Protein AF-A0A8H5G0B1-F1 (afdb_monomer_lite)

Structure (mmCIF, N/CA/C/O backbone):
data_AF-A0A8H5G0B1-F1
#
_entry.id   AF-A0A8H5G0B1-F1
#
loop_
_atom_site.group_PDB
_atom_site.id
_atom_site.type_symbol
_atom_site.label_atom_id
_atom_site.label_alt_id
_atom_site.label_comp_id
_atom_site.label_asym_id
_atom_site.label_entity_id
_atom_site.label_seq_id
_atom_site.pdbx_PDB_ins_code
_atom_site.Cartn_x
_atom_site.Cartn_y
_atom_site.Cartn_z
_atom_site.occupancy
_atom_site.B_iso_or_equiv
_atom_site.auth_seq_id
_atom_site.auth_comp_id
_atom_site.auth_asym_id
_atom_site.auth_atom_id
_atom_site.pdbx_PDB_model_num
ATOM 1 N N . MET A 1 1 ? 5.553 7.700 1.421 1.00 88.00 1 MET A N 1
ATOM 2 C CA . MET A 1 1 ? 5.323 7.440 2.863 1.00 88.00 1 MET A CA 1
ATOM 3 C C . MET A 1 1 ? 3.880 7.788 3.189 1.00 88.00 1 MET A C 1
ATOM 5 O O . MET A 1 1 ? 3.319 8.585 2.449 1.00 88.00 1 MET A O 1
ATOM 9 N N . ALA A 1 2 ? 3.302 7.232 4.250 1.00 91.06 2 ALA A N 1
ATOM 10 C CA . ALA A 1 2 ? 1.948 7.554 4.702 1.00 91.06 2 ALA A CA 1
ATOM 11 C C . ALA A 1 2 ? 1.881 7.569 6.232 1.00 91.06 2 ALA A C 1
ATOM 13 O O . ALA A 1 2 ? 2.588 6.798 6.876 1.00 91.06 2 ALA A O 1
ATOM 14 N N . LEU A 1 3 ? 1.032 8.418 6.801 1.00 91.44 3 LEU A N 1
ATOM 15 C CA . LEU A 1 3 ? 0.701 8.432 8.226 1.00 91.44 3 LEU A CA 1
ATOM 16 C C . LEU A 1 3 ? -0.765 8.041 8.382 1.00 91.44 3 LEU A C 1
ATOM 18 O O . LEU A 1 3 ? -1.585 8.388 7.530 1.00 91.44 3 LEU A O 1
ATOM 22 N N . ASP A 1 4 ? -1.088 7.305 9.436 1.00 91.31 4 ASP A N 1
ATOM 23 C CA . ASP A 1 4 ? -2.484 7.078 9.792 1.00 91.31 4 ASP A CA 1
ATOM 24 C C . ASP A 1 4 ? -3.113 8.359 10.370 1.00 91.31 4 ASP A C 1
ATOM 26 O O . ASP A 1 4 ? -2.416 9.300 10.755 1.00 91.31 4 ASP A O 1
ATOM 30 N N . GLN A 1 5 ? -4.446 8.405 10.449 1.00 88.50 5 GLN A N 1
ATOM 31 C CA . GLN A 1 5 ? -5.154 9.603 10.923 1.00 88.50 5 GLN A CA 1
ATOM 32 C C . GLN A 1 5 ? -4.800 9.983 12.366 1.00 88.50 5 GLN A C 1
ATOM 34 O O . GLN A 1 5 ? -4.811 11.161 12.714 1.00 88.50 5 GLN A O 1
ATOM 39 N N . SER A 1 6 ? -4.469 8.997 13.205 1.00 87.25 6 SER A N 1
ATOM 40 C CA . SER A 1 6 ? -4.073 9.243 14.594 1.00 87.25 6 SER A CA 1
ATOM 41 C C . SER A 1 6 ? -2.622 9.724 14.741 1.00 87.25 6 SER A C 1
ATOM 43 O O . SER A 1 6 ? -2.209 10.107 15.837 1.00 87.25 6 SER A O 1
ATOM 45 N N . GLY A 1 7 ? -1.830 9.678 13.664 1.00 85.56 7 GLY A N 1
ATOM 46 C CA . GLY A 1 7 ? -0.391 9.937 13.683 1.00 85.56 7 GLY A CA 1
ATOM 47 C C . GLY A 1 7 ? 0.407 8.908 14.488 1.00 85.56 7 GLY A C 1
ATOM 48 O O . GLY A 1 7 ? 1.559 9.163 14.830 1.00 85.56 7 GLY A O 1
ATOM 49 N N . SER A 1 8 ? -0.193 7.767 14.833 1.00 85.94 8 SER A N 1
ATOM 50 C CA . SER A 1 8 ? 0.444 6.706 15.607 1.00 85.94 8 SER A CA 1
ATOM 51 C C . SER A 1 8 ? 1.268 5.750 14.757 1.00 85.94 8 SER A C 1
ATOM 53 O O . SER A 1 8 ? 2.229 5.176 15.270 1.00 85.94 8 SER A O 1
ATOM 55 N N . LYS A 1 9 ? 0.937 5.596 13.473 1.00 88.50 9 LYS A N 1
ATOM 56 C CA . LYS A 1 9 ? 1.598 4.679 12.546 1.00 88.50 9 LYS A CA 1
ATOM 57 C C . LYS A 1 9 ? 2.158 5.428 11.347 1.00 88.50 9 LYS A C 1
ATOM 59 O O . LYS A 1 9 ? 1.448 6.158 10.661 1.00 88.50 9 LYS A O 1
ATOM 64 N N . LEU A 1 10 ? 3.426 5.172 11.047 1.00 90.31 10 LEU A N 1
ATOM 65 C CA . LEU A 1 10 ? 4.109 5.632 9.843 1.00 90.31 10 LEU A CA 1
ATOM 66 C C . LEU A 1 10 ? 4.405 4.438 8.939 1.00 90.31 10 LEU A C 1
ATOM 68 O O . LEU A 1 10 ? 5.133 3.523 9.315 1.00 90.31 10 LEU A O 1
ATOM 72 N N . ALA A 1 11 ? 3.890 4.493 7.719 1.00 91.88 11 ALA A N 1
ATOM 73 C CA . ALA A 1 11 ? 4.262 3.611 6.633 1.00 91.88 11 ALA A CA 1
ATOM 74 C C . ALA A 1 11 ? 5.359 4.239 5.779 1.00 91.88 11 ALA A C 1
ATOM 76 O O . ALA A 1 11 ? 5.174 5.282 5.141 1.00 91.88 11 ALA A O 1
ATOM 77 N N . LEU A 1 12 ? 6.499 3.563 5.714 1.00 90.38 12 LEU A N 1
ATOM 78 C CA . LEU A 1 12 ? 7.607 3.937 4.858 1.00 90.38 12 LEU A CA 1
ATOM 79 C C . LEU A 1 12 ? 7.774 2.908 3.746 1.00 90.38 12 LEU A C 1
ATOM 81 O O . LEU A 1 12 ? 7.915 1.712 3.991 1.00 90.38 12 LEU A O 1
ATOM 85 N N . LEU A 1 13 ? 7.786 3.411 2.518 1.00 89.06 13 LEU A N 1
ATOM 86 C CA . LEU A 1 13 ? 8.123 2.637 1.337 1.00 89.06 13 LEU A CA 1
ATOM 87 C C . LEU A 1 13 ? 9.599 2.870 1.048 1.00 89.06 13 LEU A C 1
ATOM 89 O O . LEU A 1 13 ? 10.029 4.015 0.905 1.00 89.06 13 LEU A O 1
ATOM 93 N N . THR A 1 14 ? 10.372 1.795 0.993 1.00 86.19 14 THR A N 1
ATOM 94 C CA . THR A 1 14 ? 11.803 1.855 0.690 1.00 86.19 14 THR A CA 1
ATOM 95 C C . THR A 1 14 ? 12.130 0.900 -0.437 1.00 86.19 14 THR A C 1
ATOM 97 O O . THR A 1 14 ? 11.575 -0.195 -0.491 1.00 86.19 14 THR A O 1
ATOM 100 N N . ARG A 1 15 ? 13.062 1.296 -1.298 1.00 82.88 15 ARG A N 1
ATOM 101 C CA . ARG A 1 15 ? 13.512 0.499 -2.436 1.00 82.88 15 ARG A CA 1
ATOM 102 C C . ARG A 1 15 ? 15.000 0.190 -2.296 1.00 82.88 15 ARG A C 1
ATOM 104 O O . ARG A 1 15 ? 15.784 1.087 -1.992 1.00 82.88 15 ARG A O 1
ATOM 111 N N . THR A 1 16 ? 15.379 -1.061 -2.524 1.00 79.94 16 THR A N 1
ATOM 112 C CA . THR A 1 16 ? 16.766 -1.486 -2.761 1.00 79.94 16 THR A CA 1
ATOM 113 C C . THR A 1 16 ? 16.994 -1.675 -4.261 1.00 79.94 16 THR A C 1
ATOM 115 O O . THR A 1 16 ? 16.114 -1.408 -5.075 1.00 79.94 16 THR A O 1
ATOM 118 N N . SER A 1 17 ? 18.174 -2.132 -4.672 1.00 74.00 17 SER A N 1
ATOM 119 C CA . SER A 1 17 ? 18.445 -2.425 -6.085 1.00 74.00 17 SER A CA 1
ATOM 120 C C . SER A 1 17 ? 17.518 -3.494 -6.685 1.00 74.00 17 SER A C 1
ATOM 122 O O . SER A 1 17 ? 17.334 -3.507 -7.899 1.00 74.00 17 SER A O 1
ATOM 124 N N . SER A 1 18 ? 16.929 -4.368 -5.862 1.00 71.81 18 SER A N 1
ATOM 125 C CA . SER A 1 18 ? 16.140 -5.521 -6.314 1.00 71.81 18 SER A CA 1
ATOM 126 C C . SER A 1 18 ? 14.737 -5.615 -5.716 1.00 71.81 18 SER A C 1
ATOM 128 O O . SER A 1 18 ? 13.875 -6.262 -6.306 1.00 71.81 18 SER A O 1
ATOM 130 N N . GLU A 1 19 ? 14.486 -4.996 -4.562 1.00 78.88 19 GLU A N 1
ATOM 131 C CA . GLU A 1 19 ? 13.272 -5.230 -3.778 1.00 78.88 19 GLU A CA 1
ATOM 132 C C . GLU A 1 19 ? 12.645 -3.925 -3.290 1.00 78.88 19 GLU A C 1
ATOM 134 O O . GLU A 1 19 ? 13.318 -2.921 -3.051 1.00 78.88 19 GLU A O 1
ATOM 139 N N . ASN A 1 20 ? 11.326 -3.952 -3.114 1.00 85.44 20 ASN A N 1
ATOM 140 C CA . ASN A 1 20 ? 10.592 -2.878 -2.461 1.00 85.44 20 ASN A CA 1
ATOM 141 C C . ASN A 1 20 ? 10.037 -3.395 -1.144 1.00 85.44 20 ASN A C 1
ATOM 143 O O . ASN A 1 20 ? 9.485 -4.490 -1.079 1.00 85.44 20 ASN A O 1
ATOM 147 N N . PHE A 1 21 ? 10.141 -2.577 -0.109 1.00 87.38 21 PHE A N 1
ATOM 148 C CA . PHE A 1 21 ? 9.669 -2.899 1.225 1.00 87.38 21 PHE A CA 1
ATOM 149 C C . PHE A 1 21 ? 8.637 -1.878 1.659 1.00 87.38 21 PHE A C 1
ATOM 151 O O . PHE A 1 21 ? 8.830 -0.672 1.479 1.00 87.38 21 PHE A O 1
ATOM 158 N N . LEU A 1 22 ? 7.589 -2.373 2.303 1.00 90.19 22 LEU A N 1
ATOM 159 C CA . LEU A 1 22 ? 6.707 -1.576 3.133 1.00 90.19 22 LEU A CA 1
ATOM 160 C C . LEU A 1 22 ? 7.066 -1.848 4.595 1.00 90.19 22 LEU A C 1
ATOM 162 O O . LEU A 1 22 ? 7.014 -2.988 5.059 1.00 90.19 22 LEU A O 1
ATOM 166 N N . ARG A 1 23 ? 7.450 -0.792 5.310 1.00 89.81 23 ARG A N 1
ATOM 167 C CA . ARG A 1 23 ? 7.794 -0.826 6.734 1.00 89.81 23 ARG A CA 1
ATOM 168 C C . ARG A 1 23 ? 6.800 0.003 7.526 1.00 89.81 23 ARG A C 1
ATOM 170 O O . ARG A 1 23 ? 6.504 1.129 7.133 1.00 89.81 23 ARG A O 1
ATOM 177 N N . LEU A 1 24 ? 6.325 -0.536 8.642 1.00 89.69 24 LEU A N 1
ATOM 178 C CA . LEU A 1 24 ? 5.474 0.170 9.593 1.00 89.69 24 LEU A CA 1
ATOM 179 C C . LEU A 1 24 ? 6.246 0.498 10.862 1.00 89.69 24 LEU A C 1
ATOM 181 O O . LEU A 1 24 ? 6.914 -0.359 11.442 1.00 89.69 24 LEU A O 1
ATOM 185 N N . TYR A 1 25 ? 6.102 1.738 11.302 1.00 86.19 25 TYR A N 1
ATOM 186 C CA . TYR A 1 25 ? 6.693 2.273 12.518 1.00 86.19 25 TYR A CA 1
ATOM 187 C C . TYR A 1 25 ? 5.599 2.819 13.421 1.00 86.19 25 TYR A C 1
ATOM 189 O O . TYR A 1 25 ? 4.667 3.460 12.941 1.00 86.19 25 TYR A O 1
ATOM 197 N N . GLU A 1 26 ? 5.743 2.614 14.725 1.00 83.12 26 GLU A N 1
ATOM 198 C CA . GLU A 1 26 ? 4.889 3.250 15.725 1.00 83.12 26 GLU A CA 1
ATOM 199 C C . GLU A 1 26 ? 5.535 4.556 16.195 1.00 83.12 26 GLU A C 1
ATOM 201 O O . GLU A 1 26 ? 6.620 4.567 16.779 1.00 83.12 26 GLU A O 1
ATOM 206 N N . ALA A 1 27 ? 4.879 5.678 15.915 1.00 69.44 27 ALA A N 1
ATOM 207 C CA . ALA A 1 27 ? 5.412 7.015 16.145 1.00 69.44 27 ALA A CA 1
ATOM 208 C C . ALA A 1 27 ? 5.259 7.494 17.602 1.00 69.44 27 ALA A C 1
ATOM 210 O O . ALA A 1 27 ? 5.996 8.382 18.025 1.00 69.44 27 ALA A O 1
ATOM 211 N N . GLN A 1 28 ? 4.342 6.915 18.393 1.00 64.75 28 GLN A N 1
ATOM 212 C CA . GLN A 1 28 ? 3.964 7.489 19.697 1.00 64.75 28 GLN A CA 1
ATOM 213 C C . GLN A 1 28 ? 4.922 7.194 20.862 1.00 64.75 28 GLN A C 1
ATOM 215 O O . GLN A 1 28 ? 4.858 7.873 21.885 1.00 64.75 28 GLN A O 1
ATOM 220 N N . ASN A 1 29 ? 5.850 6.243 20.744 1.00 54.78 29 ASN A N 1
ATOM 221 C CA . ASN A 1 29 ? 6.773 5.938 21.839 1.00 54.78 29 ASN A CA 1
ATOM 222 C C . ASN A 1 29 ? 8.148 6.566 21.603 1.00 54.78 29 ASN A C 1
ATOM 224 O O . ASN A 1 29 ? 9.024 5.927 21.031 1.00 54.78 29 ASN A O 1
ATOM 228 N N . SER A 1 30 ? 8.394 7.780 22.109 1.00 53.72 30 SER A N 1
ATOM 229 C CA . SER A 1 30 ? 9.696 8.466 21.951 1.00 53.72 30 SER A CA 1
ATOM 230 C C . SER A 1 30 ? 10.890 7.685 22.534 1.00 53.72 30 SER A C 1
ATOM 232 O O . SER A 1 30 ? 12.020 7.860 22.085 1.00 53.72 30 SER A O 1
ATOM 234 N N . LYS A 1 31 ? 10.646 6.758 23.474 1.00 54.25 31 LYS A N 1
ATOM 235 C CA . LYS A 1 31 ? 11.660 5.842 24.033 1.00 54.25 31 LYS A CA 1
ATOM 236 C C . LYS A 1 31 ? 11.817 4.518 23.261 1.00 54.25 31 LYS A C 1
ATOM 238 O O . LYS A 1 31 ? 12.827 3.849 23.439 1.00 54.25 31 LYS A O 1
ATOM 243 N N . MET A 1 32 ? 10.869 4.174 22.381 1.00 48.06 32 MET A N 1
ATOM 244 C CA . MET A 1 32 ? 10.845 2.958 21.538 1.00 48.06 32 MET A CA 1
ATOM 245 C C . MET A 1 32 ? 10.799 3.298 20.029 1.00 48.06 32 MET A C 1
ATOM 247 O O . MET A 1 32 ? 10.530 2.446 19.189 1.00 48.06 32 MET A O 1
ATOM 251 N N . SER A 1 33 ? 11.076 4.559 19.681 1.00 48.59 33 SER A N 1
ATOM 252 C CA . SER A 1 33 ? 10.787 5.222 18.394 1.00 48.59 33 SER A CA 1
ATOM 253 C C . SER A 1 33 ? 11.606 4.713 17.194 1.00 48.59 33 SER A C 1
ATOM 255 O O . SER A 1 33 ? 11.607 5.307 16.121 1.00 48.59 33 SER A O 1
ATOM 257 N N . ARG A 1 34 ? 12.353 3.619 17.359 1.00 53.31 34 ARG A N 1
ATOM 258 C CA . ARG A 1 34 ? 13.240 3.061 16.326 1.00 53.31 34 ARG A CA 1
ATOM 259 C C . ARG A 1 34 ? 12.936 1.618 15.949 1.00 53.31 34 ARG A C 1
ATOM 261 O O . ARG A 1 34 ? 13.573 1.113 15.026 1.00 53.31 34 ARG A O 1
ATOM 268 N N . SER A 1 35 ? 11.997 0.952 16.621 1.00 57.41 35 SER A N 1
ATOM 269 C CA . SER A 1 35 ? 11.675 -0.425 16.253 1.00 57.41 35 SER A CA 1
ATOM 270 C C . SER A 1 35 ? 10.729 -0.428 15.058 1.00 57.41 35 SER A C 1
ATOM 272 O O . SER A 1 35 ? 9.667 0.193 15.088 1.00 57.41 35 SER A O 1
ATOM 274 N N . THR A 1 36 ? 11.129 -1.104 13.983 1.00 61.97 36 THR A N 1
ATOM 275 C CA . THR A 1 36 ? 10.199 -1.401 12.891 1.00 61.97 36 THR A CA 1
ATOM 276 C C . THR A 1 36 ? 9.191 -2.401 13.445 1.00 61.97 36 THR A C 1
ATOM 278 O O . THR A 1 36 ? 9.596 -3.484 13.857 1.00 61.97 36 THR A O 1
ATOM 281 N N . SER A 1 37 ? 7.912 -2.029 13.504 1.00 73.38 37 SER A N 1
ATOM 282 C CA . SER A 1 37 ? 6.863 -2.888 14.066 1.00 73.38 37 SER A CA 1
ATOM 283 C C . SER A 1 37 ? 6.590 -4.058 13.116 1.00 73.38 37 SER A C 1
ATOM 285 O O . SER A 1 37 ? 6.621 -5.217 13.518 1.00 73.38 37 SER A O 1
ATOM 287 N N . HIS A 1 38 ? 6.477 -3.768 11.814 1.00 81.75 38 HIS A N 1
ATOM 288 C CA . HIS A 1 38 ? 6.284 -4.782 10.777 1.00 81.75 38 HIS A CA 1
ATOM 289 C C . HIS A 1 38 ? 7.027 -4.407 9.489 1.00 81.75 38 HIS A C 1
ATOM 291 O O . HIS A 1 38 ? 7.087 -3.235 9.114 1.00 81.75 38 HIS A O 1
ATOM 297 N N . THR A 1 39 ? 7.591 -5.398 8.796 1.00 85.25 39 THR A N 1
ATOM 298 C CA . THR A 1 39 ? 8.180 -5.241 7.456 1.00 85.25 39 THR A CA 1
ATOM 299 C C . THR A 1 39 ? 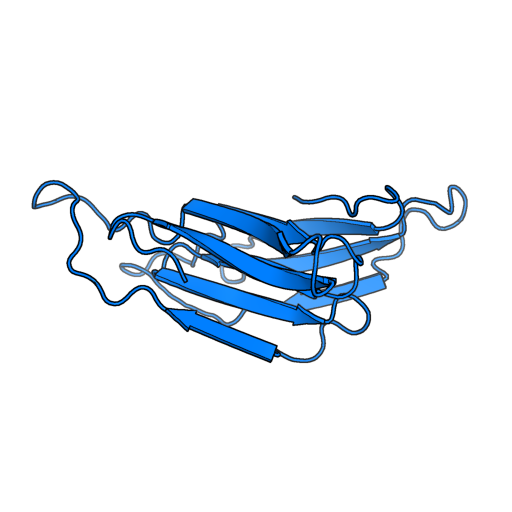7.621 -6.311 6.541 1.00 85.25 39 THR A C 1
ATOM 301 O O . THR A 1 39 ? 7.654 -7.487 6.891 1.00 85.25 39 THR A O 1
ATOM 304 N N . VAL A 1 40 ? 7.179 -5.910 5.352 1.00 85.69 40 VAL A N 1
ATOM 305 C CA . VAL A 1 40 ? 6.818 -6.835 4.279 1.00 85.69 40 VAL A CA 1
ATOM 306 C C . VAL A 1 40 ? 7.584 -6.480 3.012 1.00 85.69 40 VAL A C 1
ATOM 308 O O . VAL A 1 40 ? 7.664 -5.313 2.612 1.00 85.69 40 VAL A O 1
ATOM 311 N N . THR A 1 41 ? 8.160 -7.499 2.379 1.00 85.62 41 THR A N 1
ATOM 312 C CA . THR A 1 41 ? 8.684 -7.381 1.020 1.00 85.62 41 THR A CA 1
ATOM 313 C C . THR A 1 41 ? 7.498 -7.372 0.068 1.00 85.62 41 THR A C 1
ATOM 315 O O . THR A 1 41 ? 6.707 -8.316 0.021 1.00 85.62 41 THR A O 1
ATOM 318 N N . LEU A 1 42 ? 7.340 -6.281 -0.673 1.00 82.62 42 LEU A N 1
ATOM 319 C CA . LEU A 1 42 ? 6.300 -6.177 -1.684 1.00 82.62 42 LEU A CA 1
ATOM 320 C C . LEU A 1 42 ? 6.602 -7.162 -2.809 1.00 82.62 42 LEU A C 1
ATOM 322 O O . LEU A 1 42 ? 7.763 -7.388 -3.150 1.00 82.62 42 LEU A O 1
ATOM 326 N N . MET A 1 43 ? 5.546 -7.745 -3.380 1.00 76.69 43 MET A N 1
ATOM 327 C CA . MET A 1 43 ? 5.702 -8.773 -4.406 1.00 76.69 43 MET A CA 1
ATOM 328 C C . MET A 1 43 ? 6.610 -8.275 -5.538 1.00 76.69 43 MET A C 1
ATOM 330 O O . MET A 1 43 ? 6.323 -7.215 -6.113 1.00 76.69 43 MET A O 1
ATOM 334 N N . PRO A 1 44 ? 7.671 -9.029 -5.877 1.00 67.56 44 PRO A N 1
ATOM 335 C CA . PRO A 1 44 ? 8.588 -8.637 -6.928 1.00 67.56 44 PRO A CA 1
ATOM 336 C C . PRO A 1 44 ? 7.826 -8.526 -8.247 1.00 67.56 44 PRO A C 1
ATOM 338 O O . PRO A 1 44 ? 7.015 -9.378 -8.608 1.00 67.56 44 PRO A O 1
ATOM 341 N N . SER A 1 45 ? 8.068 -7.433 -8.953 1.00 65.69 45 SER A N 1
ATOM 342 C CA . SER A 1 45 ? 7.540 -7.187 -10.286 1.00 65.69 45 SER A CA 1
ATOM 343 C C . SER A 1 45 ? 8.543 -6.339 -11.047 1.00 65.69 45 SER A C 1
ATOM 345 O O . SER A 1 45 ? 9.368 -5.639 -10.453 1.00 65.69 45 SER A O 1
ATOM 347 N N . GLN A 1 46 ? 8.503 -6.443 -12.366 1.00 63.25 46 GLN A N 1
ATOM 348 C CA . GLN A 1 46 ? 9.356 -5.673 -13.251 1.00 63.25 46 GLN A CA 1
ATOM 349 C C . GLN A 1 46 ? 8.498 -5.036 -14.328 1.00 63.25 46 GLN A C 1
ATOM 351 O O . GLN A 1 46 ? 7.656 -5.687 -14.946 1.00 63.25 46 GLN A O 1
ATOM 356 N N . VAL A 1 47 ? 8.749 -3.754 -14.565 1.00 64.56 47 VAL A N 1
ATOM 357 C CA . VAL A 1 47 ? 8.184 -3.015 -15.691 1.00 64.56 47 VAL A CA 1
ATOM 358 C C . VAL A 1 47 ? 9.364 -2.667 -16.591 1.00 64.56 47 VAL A C 1
ATOM 360 O O . VAL A 1 47 ? 10.282 -1.978 -16.160 1.00 64.56 47 VAL A O 1
ATOM 363 N N . HIS A 1 48 ? 9.387 -3.219 -17.808 1.00 65.56 48 HIS A N 1
ATOM 364 C CA . HIS A 1 48 ? 10.480 -3.039 -18.779 1.00 65.56 48 HIS A CA 1
ATOM 365 C C . HIS A 1 48 ? 11.883 -3.416 -18.255 1.00 65.56 48 HIS A C 1
ATOM 367 O O . HIS A 1 48 ? 12.875 -2.778 -18.592 1.00 65.56 48 HIS A O 1
ATOM 373 N N . GLY A 1 49 ? 11.976 -4.454 -17.414 1.00 61.31 49 GLY A N 1
ATOM 374 C CA . GLY A 1 49 ? 13.250 -4.915 -16.839 1.00 61.31 49 GLY A CA 1
ATOM 375 C C . GLY A 1 49 ? 13.810 -4.016 -15.731 1.00 61.31 49 GLY A C 1
ATOM 376 O O . GLY A 1 49 ? 14.863 -4.321 -15.176 1.00 61.31 49 GLY A O 1
ATOM 377 N N . LEU A 1 50 ? 13.103 -2.939 -15.370 1.00 64.31 50 LEU A N 1
ATOM 378 C CA . LEU A 1 50 ? 13.434 -2.100 -14.225 1.00 64.31 50 LEU A CA 1
ATOM 379 C C . LEU A 1 50 ? 12.733 -2.619 -12.960 1.00 64.31 50 LEU A C 1
ATOM 381 O O . LEU A 1 50 ? 11.592 -3.098 -13.040 1.00 64.31 50 LEU A O 1
ATOM 385 N N . PRO A 1 51 ? 13.390 -2.524 -11.786 1.00 64.00 51 PRO A N 1
ATOM 386 C CA . PRO A 1 51 ? 12.764 -2.873 -10.522 1.00 64.00 51 PRO A CA 1
ATOM 387 C C . PRO A 1 51 ? 11.520 -2.012 -10.303 1.00 64.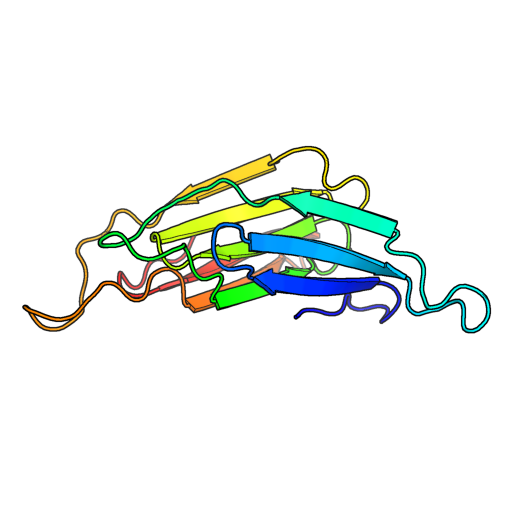00 51 PRO A C 1
ATOM 389 O O . PRO A 1 51 ? 11.538 -0.803 -10.550 1.00 64.00 51 PRO A O 1
ATOM 392 N N . LEU A 1 52 ? 10.440 -2.658 -9.852 1.00 70.25 52 LEU A N 1
ATOM 393 C CA . LEU A 1 52 ? 9.163 -2.017 -9.556 1.00 70.25 52 LEU A CA 1
ATOM 394 C C . LEU A 1 52 ? 9.364 -0.742 -8.733 1.00 70.25 52 LEU A C 1
ATOM 396 O O . LEU A 1 52 ? 10.174 -0.702 -7.809 1.00 70.25 52 LEU A O 1
ATOM 400 N N . GLU A 1 53 ? 8.578 0.280 -9.038 1.00 76.38 53 GLU A N 1
ATOM 401 C CA . GLU A 1 53 ? 8.482 1.473 -8.212 1.00 76.38 53 GLU A CA 1
ATOM 402 C C . GLU A 1 53 ? 7.078 1.563 -7.624 1.00 76.38 53 GLU A C 1
ATOM 404 O O . GLU A 1 53 ? 6.071 1.375 -8.315 1.00 76.38 53 GLU A O 1
ATOM 409 N N . VAL A 1 54 ? 7.026 1.802 -6.320 1.00 81.69 54 VAL A N 1
ATOM 410 C CA . VAL A 1 54 ? 5.789 2.122 -5.619 1.00 81.69 54 VAL A CA 1
ATOM 411 C C . VAL A 1 54 ? 5.617 3.629 -5.681 1.00 81.69 54 VAL A C 1
ATOM 413 O O . VAL A 1 54 ? 6.516 4.362 -5.277 1.00 81.69 54 VAL A O 1
ATOM 416 N N . SER A 1 55 ? 4.478 4.088 -6.183 1.00 84.31 55 SER A N 1
ATOM 417 C CA . SER A 1 55 ? 4.207 5.516 -6.352 1.00 84.31 55 SER A CA 1
ATOM 418 C C . SER A 1 55 ? 3.743 6.148 -5.043 1.00 84.31 55 SER A C 1
ATOM 420 O O . SER A 1 55 ? 4.246 7.192 -4.633 1.00 84.31 55 SER A O 1
ATOM 422 N N . THR A 1 56 ? 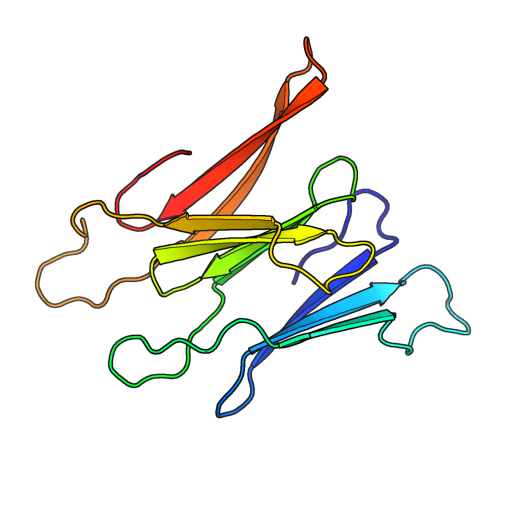2.802 5.501 -4.355 1.00 90.00 56 THR A N 1
ATOM 423 C CA . THR A 1 56 ? 2.205 6.030 -3.129 1.00 90.00 56 THR A CA 1
ATOM 424 C C . THR A 1 56 ? 1.597 4.932 -2.252 1.00 90.00 56 THR A C 1
ATOM 426 O O . THR A 1 56 ? 1.431 3.786 -2.674 1.00 90.00 56 THR A O 1
ATOM 429 N N . ALA A 1 57 ? 1.264 5.286 -1.013 1.00 93.31 57 ALA A N 1
ATOM 430 C CA . ALA A 1 57 ? 0.476 4.465 -0.107 1.00 93.31 57 ALA A CA 1
ATOM 431 C C . ALA A 1 57 ? -0.474 5.340 0.719 1.00 93.31 57 ALA A C 1
ATOM 433 O O . ALA A 1 57 ? -0.172 6.507 0.966 1.00 93.31 57 ALA A O 1
ATOM 434 N N . ALA A 1 58 ? -1.585 4.767 1.176 1.00 95.50 58 ALA A N 1
ATOM 435 C CA . ALA A 1 58 ? -2.551 5.450 2.033 1.00 95.50 58 ALA A CA 1
ATOM 436 C C . ALA A 1 58 ? -3.160 4.487 3.056 1.00 95.50 58 ALA A C 1
ATOM 438 O O . ALA A 1 58 ? -3.555 3.369 2.709 1.00 95.50 58 ALA A O 1
ATOM 439 N N . PHE A 1 59 ? -3.259 4.935 4.308 1.00 95.81 59 PHE A N 1
ATOM 440 C CA . PHE A 1 59 ? -4.034 4.237 5.330 1.00 95.81 59 PHE A CA 1
ATOM 441 C C . PHE A 1 59 ? -5.525 4.484 5.129 1.00 95.81 59 PHE A C 1
ATOM 443 O O . PHE A 1 59 ? -5.927 5.580 4.733 1.00 95.81 59 PHE A O 1
ATOM 450 N N . SER A 1 60 ? -6.336 3.477 5.435 1.00 94.44 60 SER A N 1
ATOM 451 C CA . SER A 1 60 ? -7.776 3.663 5.562 1.00 94.44 60 SER A CA 1
ATOM 452 C C . SER A 1 60 ? -8.105 4.591 6.741 1.00 94.44 60 SER A C 1
ATOM 454 O O . SER A 1 60 ? -7.304 4.711 7.673 1.00 94.44 60 SER A O 1
ATOM 456 N N . PRO A 1 61 ? -9.284 5.240 6.739 1.00 92.31 61 PRO A N 1
ATOM 457 C CA . PRO A 1 61 ? -9.706 6.128 7.820 1.00 92.31 61 PRO A CA 1
ATOM 458 C C . PRO A 1 61 ? -9.723 5.466 9.199 1.00 92.31 61 PRO A C 1
ATOM 460 O O . PRO A 1 61 ? -9.378 6.093 10.193 1.00 92.31 61 PRO A O 1
ATOM 463 N N . ASP A 1 62 ? -10.062 4.177 9.253 1.00 90.56 62 ASP A N 1
ATOM 464 C CA . ASP A 1 62 ? -10.042 3.370 10.477 1.00 90.56 62 ASP A CA 1
ATOM 465 C C . ASP A 1 62 ? -8.632 2.892 10.885 1.00 90.56 62 ASP A C 1
ATOM 467 O O . ASP A 1 62 ? -8.463 2.282 11.939 1.00 90.56 62 ASP A O 1
ATOM 471 N N . GLY A 1 63 ? -7.612 3.142 10.057 1.00 90.50 63 GLY A N 1
ATOM 472 C CA . GLY A 1 63 ? -6.228 2.732 10.282 1.00 90.50 63 GLY A CA 1
ATOM 473 C C . GLY A 1 63 ? -5.975 1.226 10.168 1.00 90.50 63 GLY A C 1
ATOM 474 O O . GLY A 1 63 ? -4.847 0.790 10.408 1.00 90.50 63 GLY A O 1
ATOM 475 N N . ILE A 1 64 ? -6.976 0.415 9.809 1.00 91.94 64 ILE A N 1
ATOM 476 C CA . ILE A 1 64 ? -6.866 -1.053 9.746 1.00 91.94 64 ILE A CA 1
ATOM 477 C C . ILE A 1 64 ? -6.185 -1.503 8.456 1.00 91.94 64 ILE A C 1
ATOM 479 O O . ILE A 1 64 ? -5.422 -2.465 8.468 1.00 91.94 64 ILE A O 1
ATOM 483 N N . TYR A 1 65 ? -6.407 -0.795 7.354 1.00 94.69 65 TYR A N 1
ATOM 484 C CA . TYR A 1 65 ? -5.887 -1.155 6.045 1.00 94.69 65 TYR A CA 1
ATOM 485 C C . TYR A 1 65 ? -4.838 -0.163 5.567 1.00 94.69 65 TYR A C 1
ATOM 487 O O . TYR A 1 65 ? -4.843 1.020 5.910 1.00 94.69 65 TYR A O 1
ATOM 495 N N . ILE A 1 66 ? -3.940 -0.655 4.722 1.00 94.94 66 ILE A N 1
ATOM 496 C CA . ILE A 1 66 ? -3.033 0.181 3.946 1.00 94.94 66 ILE A CA 1
ATOM 497 C C . ILE A 1 66 ? -3.079 -0.241 2.484 1.00 94.94 66 ILE A C 1
ATOM 499 O O . ILE A 1 66 ? -2.880 -1.411 2.155 1.00 94.94 66 ILE A O 1
ATOM 503 N N . ALA A 1 67 ? -3.348 0.725 1.613 1.00 95.25 67 ALA A N 1
ATOM 504 C CA . ALA A 1 67 ? -3.290 0.555 0.173 1.00 95.25 67 ALA A CA 1
ATOM 505 C C . ALA A 1 67 ? -1.937 1.033 -0.355 1.00 95.25 67 ALA A C 1
ATOM 507 O O . ALA A 1 67 ? -1.399 2.033 0.119 1.00 95.25 67 ALA A O 1
ATOM 508 N N . VAL A 1 68 ? -1.399 0.325 -1.341 1.00 93.19 68 VAL A N 1
ATOM 509 C CA . VAL A 1 68 ? -0.090 0.564 -1.948 1.00 93.19 68 VAL A CA 1
ATOM 510 C C . VAL A 1 68 ? -0.256 0.589 -3.463 1.00 93.19 68 VAL A C 1
ATOM 512 O O . VAL A 1 68 ? -0.551 -0.441 -4.072 1.00 93.19 68 VAL A O 1
ATOM 515 N N . ALA A 1 69 ? -0.061 1.761 -4.061 1.00 90.81 69 ALA A N 1
ATOM 516 C CA . ALA A 1 69 ? -0.151 1.984 -5.498 1.00 90.81 69 ALA A CA 1
ATOM 517 C C . ALA A 1 69 ? 1.186 1.681 -6.181 1.00 90.81 69 ALA A C 1
ATOM 519 O O . ALA A 1 69 ? 2.248 2.126 -5.737 1.00 90.81 69 ALA A O 1
ATOM 520 N N . ARG A 1 70 ? 1.144 0.918 -7.272 1.00 87.75 70 ARG A N 1
ATOM 521 C CA . ARG A 1 70 ? 2.337 0.401 -7.945 1.00 87.75 70 ARG A CA 1
ATOM 522 C C . ARG A 1 70 ? 2.394 0.820 -9.409 1.00 87.75 70 ARG A C 1
ATOM 524 O O . ARG A 1 70 ? 1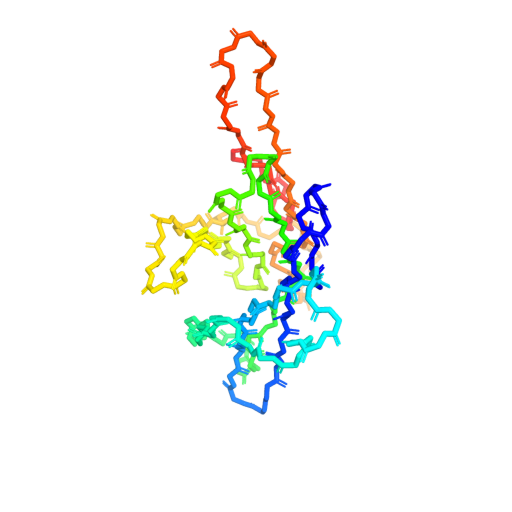.374 0.939 -10.095 1.00 87.75 70 ARG A O 1
ATOM 531 N N . ARG A 1 71 ? 3.622 0.944 -9.921 1.00 84.06 71 ARG A N 1
ATOM 532 C CA . ARG A 1 71 ? 3.887 1.288 -11.325 1.00 84.06 71 ARG A CA 1
ATOM 533 C C . ARG A 1 71 ? 3.434 0.216 -12.325 1.00 84.06 71 ARG A C 1
ATOM 535 O O . ARG A 1 71 ? 3.183 0.521 -13.482 1.00 84.06 71 ARG A O 1
ATOM 542 N N . ASP A 1 72 ? 3.274 -1.033 -11.899 1.00 81.69 72 ASP A N 1
ATOM 543 C CA . ASP A 1 72 ? 2.810 -2.138 -12.750 1.00 81.69 72 ASP A CA 1
ATOM 544 C C . ASP A 1 72 ? 1.279 -2.245 -12.848 1.00 81.69 72 ASP A C 1
ATOM 546 O O . ASP A 1 72 ? 0.740 -3.334 -13.060 1.00 81.69 72 ASP A O 1
ATOM 550 N N . ASN A 1 73 ? 0.584 -1.109 -12.714 1.00 85.88 73 ASN A N 1
ATOM 551 C CA . ASN A 1 73 ? -0.876 -0.999 -12.775 1.00 85.88 73 ASN A CA 1
ATOM 552 C C . ASN A 1 73 ? -1.605 -1.772 -11.666 1.00 85.88 73 ASN A C 1
ATOM 554 O O . ASN A 1 73 ? -2.783 -2.091 -11.812 1.00 85.88 73 ASN A O 1
ATOM 558 N N . ARG A 1 74 ? -0.925 -2.086 -10.560 1.00 87.75 74 ARG A N 1
ATOM 559 C CA . ARG A 1 74 ? -1.530 -2.786 -9.425 1.00 87.75 74 ARG A CA 1
ATOM 560 C C . ARG A 1 74 ? -1.693 -1.881 -8.217 1.00 87.75 74 ARG A C 1
ATOM 562 O O . ARG A 1 74 ? -0.843 -1.040 -7.934 1.00 87.75 74 ARG A O 1
ATOM 569 N N . THR A 1 75 ? -2.753 -2.124 -7.463 1.00 91.75 75 THR A N 1
ATOM 570 C CA . THR A 1 75 ? -2.935 -1.594 -6.115 1.00 91.75 75 THR A CA 1
ATOM 571 C C . THR A 1 75 ? -3.102 -2.760 -5.164 1.00 91.75 75 THR A C 1
ATOM 573 O O . THR A 1 75 ? -4.021 -3.564 -5.297 1.00 91.75 75 THR A O 1
ATOM 576 N N . HIS A 1 76 ? -2.194 -2.857 -4.205 1.00 92.88 76 HIS A N 1
ATOM 577 C CA . HIS A 1 76 ? -2.237 -3.875 -3.169 1.00 92.88 76 HIS A CA 1
ATOM 578 C C . HIS A 1 76 ? -2.851 -3.310 -1.897 1.00 92.88 76 HIS A C 1
ATOM 580 O O . HIS A 1 76 ? -2.525 -2.190 -1.512 1.00 92.88 76 HIS A O 1
ATOM 586 N N . VAL A 1 77 ? -3.674 -4.097 -1.212 1.00 94.44 77 VAL A N 1
ATOM 587 C CA . VAL A 1 77 ? -4.213 -3.743 0.106 1.00 94.44 77 VAL A CA 1
ATOM 588 C C . VAL A 1 77 ? -3.779 -4.775 1.134 1.00 94.44 77 VAL A C 1
ATOM 590 O O . VAL A 1 77 ? -3.961 -5.975 0.932 1.00 94.44 77 VAL A O 1
ATOM 593 N N . TYR A 1 78 ? -3.235 -4.297 2.248 1.00 93.62 78 TYR A N 1
ATOM 594 C CA . TYR A 1 78 ? -2.751 -5.108 3.362 1.00 93.62 78 TYR A CA 1
ATOM 595 C C . TYR A 1 78 ? -3.482 -4.753 4.658 1.00 93.62 78 TYR A C 1
ATOM 597 O O . TYR A 1 78 ? -3.961 -3.627 4.816 1.00 93.62 78 TYR A O 1
ATOM 605 N N . ASP A 1 79 ? -3.510 -5.693 5.605 1.00 92.69 79 ASP A N 1
ATOM 606 C CA . ASP A 1 79 ? -3.858 -5.402 7.000 1.00 92.69 79 ASP A CA 1
ATOM 607 C C . ASP A 1 79 ? -2.662 -4.730 7.692 1.00 92.69 79 ASP A C 1
ATOM 609 O O . ASP A 1 79 ? -1.573 -5.303 7.779 1.00 92.69 79 ASP A O 1
ATOM 613 N N . SER A 1 80 ? -2.850 -3.509 8.189 1.00 90.44 80 SER A N 1
ATOM 614 C CA . SER A 1 80 ? -1.799 -2.698 8.809 1.00 90.44 80 SER A CA 1
ATOM 615 C C . SER A 1 80 ? -1.362 -3.198 10.190 1.00 90.44 80 SER A C 1
ATOM 617 O O . SER A 1 80 ? -0.407 -2.670 10.763 1.00 90.44 80 SER A O 1
ATOM 619 N N . ARG A 1 81 ? -2.084 -4.155 10.780 1.00 86.12 81 ARG A N 1
ATOM 620 C CA . ARG A 1 81 ? -1.777 -4.709 12.106 1.00 86.12 81 ARG A CA 1
ATOM 621 C C . ARG A 1 81 ? -0.785 -5.859 12.034 1.00 86.12 81 ARG A C 1
ATOM 623 O O . ARG A 1 81 ? -0.116 -6.117 13.023 1.00 86.12 81 ARG A O 1
ATOM 630 N N . TYR A 1 82 ? -0.712 -6.538 10.891 1.00 81.00 82 TYR A N 1
ATOM 631 C CA . TYR A 1 82 ? 0.075 -7.763 10.752 1.00 81.00 82 TYR A CA 1
ATOM 632 C C . TYR A 1 82 ? 1.010 -7.732 9.533 1.00 81.00 82 TYR A C 1
ATOM 634 O O . TYR A 1 82 ? 2.096 -8.303 9.606 1.00 81.00 82 TYR A O 1
ATOM 642 N N . LEU A 1 83 ? 0.643 -7.026 8.447 1.00 84.44 83 LEU A N 1
ATOM 643 C CA . LEU A 1 83 ? 1.356 -6.951 7.152 1.00 84.44 83 LEU A CA 1
ATOM 644 C C . LEU A 1 83 ? 1.785 -8.298 6.540 1.00 84.44 83 LEU A C 1
ATOM 646 O O . LEU A 1 83 ? 2.536 -8.336 5.568 1.00 84.44 83 LEU A O 1
ATOM 650 N N . ASP A 1 84 ? 1.299 -9.407 7.070 1.00 80.75 84 ASP A N 1
ATOM 651 C CA . ASP A 1 84 ? 1.697 -10.765 6.715 1.00 80.75 84 ASP A CA 1
ATOM 652 C C . ASP A 1 84 ? 1.000 -11.271 5.448 1.00 80.75 84 ASP A C 1
ATOM 654 O O . ASP A 1 84 ? 1.483 -12.192 4.787 1.00 80.75 84 ASP A O 1
ATOM 658 N N . ARG A 1 85 ? -0.125 -10.651 5.078 1.00 83.25 85 ARG A N 1
ATOM 659 C CA . ARG A 1 85 ? -0.960 -11.094 3.967 1.00 83.25 85 ARG A CA 1
ATOM 660 C C . ARG A 1 85 ? -1.475 -9.946 3.102 1.00 83.25 85 ARG A C 1
ATOM 662 O O . ARG A 1 85 ? -1.982 -8.937 3.587 1.00 83.25 85 ARG A O 1
ATOM 669 N N . LEU A 1 86 ? -1.421 -10.173 1.788 1.00 90.00 86 LEU A N 1
ATOM 670 C CA . LEU A 1 86 ? -2.146 -9.392 0.789 1.00 90.00 86 LEU A CA 1
ATOM 671 C C . LEU A 1 86 ? -3.642 -9.731 0.861 1.00 90.00 86 LEU A C 1
ATOM 673 O O . LEU A 1 86 ? -4.028 -10.884 0.652 1.00 90.00 86 LEU A O 1
ATOM 677 N N . LEU A 1 87 ? -4.473 -8.738 1.174 1.00 92.81 87 LEU A N 1
ATOM 678 C CA . LEU A 1 87 ? -5.927 -8.891 1.255 1.00 92.81 87 LEU A CA 1
ATOM 679 C C . LEU A 1 87 ? -6.577 -8.741 -0.118 1.00 92.81 87 LEU A C 1
ATOM 681 O O . LEU A 1 87 ? -7.405 -9.566 -0.494 1.00 92.81 87 LEU A O 1
ATOM 685 N N . TYR A 1 88 ? -6.170 -7.710 -0.862 1.00 92.69 88 TYR A N 1
ATOM 686 C CA . TYR A 1 88 ? -6.703 -7.412 -2.189 1.00 92.69 88 TYR A CA 1
ATOM 687 C C . TYR A 1 88 ? -5.585 -7.043 -3.163 1.00 92.69 88 TYR A C 1
ATOM 689 O O . TYR A 1 88 ? -4.650 -6.325 -2.806 1.00 92.69 88 TYR A O 1
ATOM 697 N N . ASP A 1 89 ? -5.716 -7.525 -4.397 1.00 91.75 89 ASP A N 1
ATOM 698 C CA . ASP A 1 89 ? -4.851 -7.218 -5.536 1.00 91.75 89 ASP A CA 1
ATOM 699 C C . ASP A 1 89 ? -5.722 -6.646 -6.655 1.00 91.75 89 ASP A C 1
ATOM 701 O O . ASP A 1 89 ? -6.364 -7.380 -7.410 1.00 91.75 89 ASP A O 1
ATOM 705 N N . PHE A 1 90 ? -5.798 -5.322 -6.716 1.00 89.62 90 PHE A N 1
ATOM 706 C CA . PHE A 1 90 ? -6.516 -4.624 -7.770 1.00 89.62 90 PHE A CA 1
ATOM 707 C C . PHE A 1 90 ? -5.583 -4.354 -8.937 1.00 89.62 90 PHE A C 1
ATOM 709 O O . PHE A 1 90 ? -4.434 -3.962 -8.737 1.00 89.62 90 PHE A O 1
ATOM 716 N N . ARG A 1 91 ? -6.082 -4.496 -10.166 1.00 87.00 91 ARG A N 1
ATOM 717 C CA . ARG A 1 91 ? -5.292 -4.243 -11.369 1.00 87.00 91 ARG A CA 1
ATOM 718 C C . ARG A 1 91 ? -6.051 -3.398 -12.381 1.00 87.00 91 ARG A C 1
ATOM 720 O O . ARG A 1 91 ? -7.101 -3.798 -12.876 1.00 87.00 91 ARG A O 1
ATOM 727 N N . HIS A 1 92 ? -5.443 -2.279 -12.749 1.00 82.88 92 HIS A N 1
ATOM 728 C CA . HIS A 1 92 ? -5.796 -1.483 -13.918 1.00 82.88 92 HIS A CA 1
ATOM 729 C C . HIS A 1 92 ? -5.494 -2.302 -15.179 1.00 82.88 92 HIS A C 1
ATOM 731 O O . HIS A 1 92 ? -4.363 -2.737 -15.415 1.00 82.88 92 HIS A O 1
ATOM 737 N N . SER A 1 93 ? -6.538 -2.603 -15.948 1.00 74.50 93 SER A N 1
ATOM 738 C CA . SER A 1 93 ? -6.468 -3.412 -17.177 1.00 74.50 93 SER A CA 1
ATOM 739 C C . SER A 1 93 ? -6.865 -2.624 -18.427 1.00 74.50 93 SER A C 1
ATOM 741 O O . SER A 1 93 ? -6.893 -3.182 -19.526 1.00 74.50 93 SER A O 1
ATOM 743 N N . GLY A 1 94 ? -7.156 -1.328 -18.275 1.00 68.56 94 GLY A N 1
ATOM 744 C CA . GLY A 1 94 ? -7.513 -0.460 -19.384 1.00 68.56 94 GLY A CA 1
ATOM 745 C C . GLY A 1 94 ? -6.351 -0.231 -20.351 1.00 68.56 94 GLY A C 1
ATOM 746 O O . GLY A 1 94 ? -5.174 -0.421 -20.030 1.00 68.56 94 GLY A O 1
ATOM 747 N N . ARG A 1 95 ? -6.682 0.203 -21.573 1.00 66.19 95 ARG A N 1
ATOM 748 C CA . ARG A 1 95 ? -5.660 0.671 -22.514 1.00 66.19 95 ARG A CA 1
ATOM 749 C C . ARG A 1 95 ? -4.978 1.901 -21.925 1.00 66.19 95 ARG A C 1
ATOM 751 O O . ARG A 1 95 ? -5.654 2.846 -21.525 1.00 66.19 95 ARG A O 1
ATOM 758 N N . SER A 1 96 ? -3.646 1.887 -21.935 1.00 68.31 96 SER A N 1
ATOM 759 C CA . SER A 1 96 ? -2.835 3.067 -21.648 1.00 68.31 96 SER A CA 1
ATOM 760 C C . SER A 1 96 ? -3.351 4.263 -22.449 1.00 68.31 96 SER A C 1
ATOM 762 O O . SER A 1 96 ? -3.453 4.181 -23.674 1.00 68.31 96 SER A O 1
ATOM 764 N N . ARG A 1 97 ? -3.672 5.366 -21.764 1.00 70.00 97 ARG A N 1
ATOM 765 C CA . ARG A 1 97 ? -4.025 6.637 -22.413 1.00 70.00 97 ARG A CA 1
ATOM 766 C C . ARG A 1 97 ? -2.824 7.571 -22.574 1.00 70.00 97 ARG A C 1
ATOM 768 O O . ARG A 1 97 ? -3.014 8.717 -22.970 1.00 70.00 97 ARG A O 1
ATOM 775 N N . ALA A 1 98 ? -1.606 7.115 -22.265 1.00 64.88 98 ALA A N 1
ATOM 776 C CA . ALA A 1 98 ? -0.414 7.893 -22.591 1.00 64.88 98 ALA A CA 1
ATOM 777 C C . ALA A 1 98 ? -0.177 7.906 -24.101 1.00 64.88 98 ALA A C 1
ATOM 779 O O . ALA A 1 98 ? -0.575 6.988 -24.824 1.00 64.88 98 ALA A O 1
ATOM 780 N N . SER A 1 99 ? 0.506 8.953 -24.560 1.00 65.94 99 SER A N 1
ATOM 781 C CA . SER A 1 99 ? 0.957 9.066 -25.940 1.00 65.94 99 SER A CA 1
ATOM 782 C C . SER A 1 99 ? 1.722 7.805 -26.367 1.00 65.94 99 SER A C 1
ATOM 784 O O . SER A 1 99 ? 2.527 7.287 -25.584 1.00 65.94 99 SER A O 1
ATOM 786 N N . PRO A 1 100 ? 1.506 7.307 -27.597 1.00 63.47 100 PRO A N 1
ATOM 787 C CA . PRO A 1 100 ? 2.266 6.181 -28.128 1.00 63.47 100 PRO A CA 1
ATOM 788 C C . PRO A 1 100 ? 3.777 6.410 -27.973 1.00 63.47 100 PRO A C 1
ATOM 790 O O . PRO A 1 100 ? 4.270 7.490 -28.287 1.00 63.47 100 PRO A O 1
ATOM 793 N N . GLY A 1 101 ? 4.501 5.400 -27.483 1.00 63.22 101 GLY A N 1
ATOM 794 C CA . GLY A 1 101 ? 5.952 5.475 -27.259 1.00 63.22 101 GLY A CA 1
ATOM 795 C C . GLY A 1 101 ? 6.390 5.936 -25.863 1.00 63.22 101 GLY A C 1
ATOM 796 O O . GLY A 1 101 ? 7.589 6.000 -25.617 1.00 63.22 101 GLY A O 1
ATOM 797 N N . HIS A 1 102 ? 5.458 6.216 -24.945 1.00 61.62 102 HIS A N 1
ATOM 798 C CA . HIS A 1 102 ? 5.767 6.491 -23.538 1.00 61.62 102 HIS A CA 1
ATOM 799 C C . HIS A 1 102 ? 5.457 5.295 -22.630 1.00 61.62 102 HIS A C 1
ATOM 801 O O . HIS A 1 102 ? 4.457 4.596 -22.818 1.00 61.62 102 HIS A O 1
ATOM 807 N N . ASP A 1 103 ? 6.305 5.096 -21.618 1.00 63.44 103 ASP A N 1
ATOM 808 C CA . ASP A 1 103 ? 6.133 4.053 -20.606 1.00 63.44 103 ASP A CA 1
ATOM 809 C C . ASP A 1 103 ? 4.836 4.230 -19.806 1.00 63.44 103 ASP A C 1
ATOM 811 O O . ASP A 1 103 ? 4.379 5.342 -19.531 1.00 63.44 103 ASP A O 1
ATOM 815 N N . SER A 1 104 ? 4.274 3.107 -19.354 1.00 69.19 104 SER A N 1
ATOM 816 C CA . SER A 1 104 ? 3.171 3.123 -18.396 1.00 69.19 104 SER A CA 1
ATOM 817 C C . SER A 1 104 ? 3.634 3.686 -17.046 1.00 69.19 104 SER A C 1
ATOM 819 O O . SER A 1 104 ? 4.636 3.248 -16.472 1.00 69.19 104 SER A O 1
ATOM 821 N N . TYR A 1 105 ? 2.893 4.670 -16.533 1.00 74.69 105 TYR A N 1
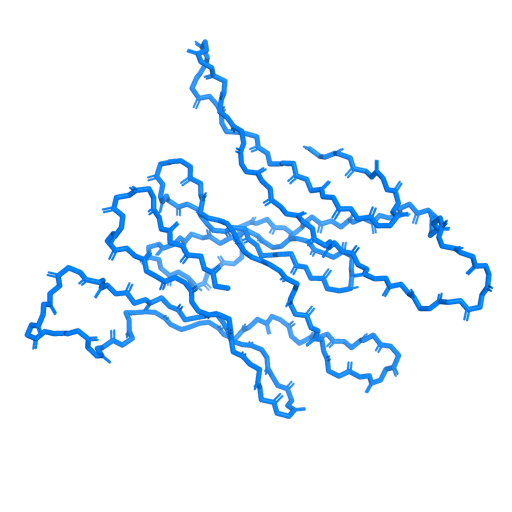ATOM 822 C CA . TYR A 1 105 ? 3.150 5.278 -15.222 1.00 74.69 105 TYR A CA 1
ATOM 823 C C . TYR A 1 105 ? 2.494 4.506 -14.065 1.00 74.69 105 TYR A C 1
ATOM 825 O O . TYR A 1 105 ? 2.791 4.785 -12.905 1.00 74.69 105 TYR A O 1
ATOM 833 N N . GLY A 1 106 ? 1.656 3.510 -14.367 1.00 82.81 106 GLY A N 1
ATOM 834 C CA . GLY A 1 106 ? 0.981 2.705 -13.357 1.00 82.81 106 GLY A CA 1
ATOM 835 C C . GLY A 1 106 ? -0.176 3.406 -12.656 1.00 82.81 106 GLY A C 1
ATOM 836 O O . GLY A 1 106 ? -0.737 4.390 -13.150 1.00 82.81 106 GLY A O 1
ATOM 837 N N . VAL A 1 107 ? -0.474 2.908 -11.455 1.00 87.88 107 VAL A N 1
ATOM 838 C CA . VAL A 1 107 ? -1.303 3.615 -10.478 1.00 87.88 107 VAL A CA 1
ATOM 839 C C . VAL A 1 107 ? -0.420 4.670 -9.824 1.00 87.88 107 VAL A C 1
ATOM 841 O O . VAL A 1 107 ? 0.612 4.346 -9.238 1.00 87.88 107 VAL A O 1
ATOM 844 N N . THR A 1 108 ? -0.804 5.935 -9.924 1.00 88.44 108 THR A N 1
ATOM 845 C CA . THR A 1 108 ? -0.047 7.080 -9.400 1.00 88.44 108 THR A CA 1
ATOM 846 C C . THR A 1 108 ? -0.621 7.607 -8.093 1.00 88.44 108 THR A C 1
ATOM 848 O O . THR A 1 108 ? 0.111 8.205 -7.305 1.00 88.44 108 THR A O 1
ATOM 851 N N . GLN A 1 109 ? -1.910 7.370 -7.844 1.00 89.25 109 GLN A N 1
ATOM 852 C CA . GLN A 1 109 ? -2.604 7.852 -6.659 1.00 89.25 109 GLN A CA 1
ATOM 853 C C . GLN A 1 109 ? -3.541 6.787 -6.098 1.00 89.25 109 GLN A C 1
ATOM 855 O O . GLN A 1 109 ? -4.132 6.002 -6.838 1.00 89.25 109 GLN A O 1
ATOM 860 N N . VAL A 1 110 ? -3.691 6.784 -4.778 1.00 92.19 110 VAL A N 1
ATOM 861 C CA . VAL A 1 110 ? -4.696 5.993 -4.080 1.00 92.19 110 VAL A CA 1
ATOM 862 C C . VAL A 1 110 ? -5.280 6.819 -2.945 1.00 92.19 110 VAL A C 1
ATOM 864 O O . VAL A 1 110 ? -4.543 7.517 -2.247 1.00 92.19 110 VAL A O 1
ATOM 867 N N . GLU A 1 111 ? -6.593 6.751 -2.776 1.00 92.94 111 GLU A N 1
ATOM 868 C CA . GLU A 1 111 ? -7.331 7.479 -1.754 1.00 92.94 111 GLU A CA 1
ATOM 869 C C . GLU A 1 111 ? -8.467 6.615 -1.214 1.00 92.94 111 GLU A C 1
ATOM 871 O O . GLU A 1 111 ? -9.217 5.992 -1.964 1.00 92.94 111 GLU A O 1
ATOM 876 N N . TRP A 1 112 ? -8.592 6.572 0.108 1.00 93.69 112 TRP A N 1
ATOM 877 C CA . TRP A 1 112 ? -9.709 5.902 0.751 1.00 93.69 112 TRP A CA 1
ATOM 878 C C . TRP A 1 112 ? -10.884 6.858 0.887 1.00 93.69 112 TRP A C 1
ATOM 880 O O . TRP A 1 112 ? -10.721 8.000 1.307 1.00 93.69 112 TRP A O 1
ATOM 890 N N . THR A 1 113 ? -12.080 6.358 0.606 1.00 92.50 113 THR A N 1
ATOM 891 C CA . THR A 1 113 ? -13.333 7.052 0.888 1.00 92.50 113 THR A CA 1
ATOM 892 C C . THR A 1 113 ? -14.139 6.263 1.908 1.00 92.50 113 THR A C 1
ATOM 894 O O . THR A 1 113 ? -14.006 5.044 2.023 1.00 92.50 113 THR A O 1
ATOM 897 N N . GLN A 1 114 ? -14.974 6.953 2.671 1.00 92.31 114 GLN A N 1
ATOM 898 C CA . GLN A 1 114 ? -15.861 6.337 3.641 1.00 92.31 114 GLN A CA 1
ATOM 899 C C . GLN A 1 114 ? -17.252 6.922 3.470 1.00 92.31 114 GLN A C 1
ATOM 901 O O . GLN A 1 114 ? -17.437 8.137 3.499 1.00 92.31 114 GLN A O 1
ATOM 906 N N . SER A 1 115 ? -18.235 6.045 3.289 1.00 88.94 115 SER A N 1
ATOM 907 C CA . SER A 1 115 ? -19.634 6.448 3.228 1.00 88.94 115 SER A CA 1
ATOM 908 C C . SER A 1 115 ? -20.091 6.929 4.608 1.00 88.94 115 SER A C 1
ATOM 910 O O . SER A 1 115 ? -20.071 6.132 5.549 1.00 88.94 115 SER A O 1
ATOM 912 N N . PRO A 1 116 ? -20.581 8.172 4.750 1.00 86.44 116 PRO A N 1
ATOM 913 C CA . PRO A 1 116 ? -21.102 8.659 6.027 1.00 86.44 116 PRO A CA 1
ATOM 914 C C . PRO A 1 116 ? -22.364 7.918 6.491 1.00 86.44 116 PRO A C 1
ATOM 916 O O . PRO A 1 116 ? -22.690 7.935 7.673 1.00 86.44 116 PRO A O 1
ATOM 919 N N . LEU A 1 117 ? -23.092 7.286 5.562 1.00 88.06 117 LEU A N 1
ATOM 920 C CA . LEU A 1 117 ? -24.384 6.644 5.828 1.00 88.06 117 LEU A CA 1
ATOM 921 C C . LEU A 1 117 ? -24.240 5.181 6.251 1.00 88.06 117 LEU A C 1
ATOM 923 O O . LEU A 1 117 ? -24.975 4.704 7.109 1.00 88.06 117 LEU A O 1
ATOM 927 N N . THR A 1 118 ? -23.311 4.459 5.626 1.00 89.06 118 THR A N 1
ATOM 928 C CA . THR A 1 118 ? -23.121 3.010 5.823 1.00 89.06 118 THR A CA 1
ATOM 929 C C . THR A 1 118 ? -21.824 2.680 6.549 1.00 89.06 118 THR A C 1
ATOM 931 O O . THR A 1 118 ? -21.573 1.516 6.845 1.00 89.06 118 THR A O 1
ATOM 934 N N . ASN A 1 119 ? -20.978 3.685 6.796 1.00 82.81 119 ASN A N 1
ATOM 935 C CA . ASN A 1 119 ? -19.618 3.542 7.311 1.00 82.81 119 ASN A CA 1
ATOM 936 C C . ASN A 1 119 ? -18.721 2.615 6.465 1.00 82.81 119 ASN A C 1
ATOM 938 O O . ASN A 1 119 ? -17.660 2.185 6.915 1.00 82.81 119 ASN A O 1
ATOM 942 N N . SER A 1 120 ? -19.147 2.291 5.240 1.00 89.00 120 SER A N 1
ATOM 943 C CA . SER A 1 120 ? -18.427 1.395 4.342 1.00 89.00 120 SER A CA 1
ATOM 944 C C . SER A 1 120 ? -17.236 2.107 3.718 1.00 89.00 120 SER A C 1
ATOM 946 O O . SER A 1 120 ? -17.352 3.260 3.293 1.00 89.00 120 SER A O 1
ATOM 948 N N . LEU A 1 121 ? -16.119 1.393 3.616 1.00 92.00 121 LEU A N 1
ATOM 949 C CA . LEU A 1 121 ? -14.910 1.877 2.964 1.00 92.00 121 LEU A CA 1
ATOM 950 C C . LEU A 1 121 ? -14.964 1.625 1.455 1.00 92.00 121 LEU A C 1
ATOM 952 O O . LEU A 1 121 ? -15.350 0.544 1.015 1.00 92.00 121 LEU A O 1
ATOM 956 N N . GLY A 1 122 ? -14.541 2.620 0.685 1.00 91.50 122 GLY A N 1
ATOM 957 C CA . GLY A 1 122 ? -14.226 2.514 -0.736 1.00 91.50 122 GLY A CA 1
ATOM 958 C C . GLY A 1 122 ? -12.770 2.900 -0.988 1.00 91.50 122 GLY A C 1
ATOM 959 O O . GLY A 1 122 ? -12.154 3.587 -0.168 1.00 91.50 122 GLY A O 1
ATOM 960 N N . LEU A 1 123 ? -12.217 2.462 -2.117 1.00 91.38 123 LEU A N 1
ATOM 961 C CA . LEU A 1 123 ? -10.826 2.717 -2.479 1.00 91.38 123 LEU A CA 1
ATOM 962 C C . LEU A 1 123 ? -10.734 3.259 -3.899 1.00 91.38 123 LEU A C 1
ATOM 964 O O . LEU A 1 123 ? -10.826 2.509 -4.860 1.00 91.38 123 LEU A O 1
ATOM 968 N N . ILE A 1 124 ? -10.445 4.546 -4.016 1.00 91.19 124 ILE A N 1
ATOM 969 C CA . ILE A 1 124 ? -10.256 5.202 -5.299 1.00 91.19 124 ILE A CA 1
ATOM 970 C C . ILE A 1 124 ? -8.786 5.103 -5.694 1.00 91.19 124 ILE A C 1
ATOM 972 O O . ILE A 1 124 ? -7.887 5.432 -4.922 1.00 91.19 124 ILE A O 1
ATOM 976 N N . THR A 1 125 ? -8.532 4.687 -6.929 1.00 89.31 125 THR A N 1
ATOM 977 C CA . THR A 1 125 ? -7.190 4.661 -7.519 1.00 89.31 125 THR A CA 1
ATOM 978 C C . THR A 1 125 ? -7.140 5.588 -8.722 1.00 89.31 125 THR A C 1
ATOM 980 O O . THR A 1 125 ? -8.075 5.606 -9.512 1.00 89.31 125 THR A O 1
ATOM 983 N N . GLY A 1 126 ? -6.049 6.327 -8.888 1.00 86.62 126 GLY A N 1
ATOM 984 C CA . GLY A 1 126 ? -5.778 7.141 -10.068 1.00 86.62 126 GLY A CA 1
ATOM 985 C C . GLY A 1 126 ? -4.595 6.567 -10.834 1.00 86.62 126 GLY A C 1
ATOM 986 O O . GLY A 1 126 ? -3.566 6.249 -10.238 1.00 86.62 126 GLY A O 1
ATOM 987 N N . GLY A 1 127 ? -4.733 6.424 -12.147 1.00 80.75 127 GLY A N 1
ATOM 988 C CA . GLY A 1 127 ? -3.705 5.852 -13.010 1.00 80.75 127 GLY A CA 1
ATOM 989 C C . GLY A 1 127 ? -3.88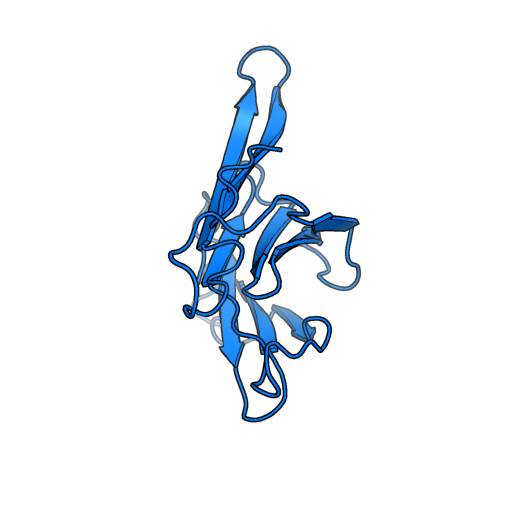7 6.264 -14.464 1.00 80.75 127 GLY A C 1
ATOM 990 O O . GLY A 1 127 ? -4.776 7.046 -14.809 1.00 80.75 127 GLY A O 1
ATOM 991 N N . MET A 1 128 ? -3.029 5.742 -15.337 1.00 74.81 128 MET A N 1
ATOM 992 C CA . MET A 1 128 ? -3.000 6.169 -16.740 1.00 74.81 128 MET A CA 1
ATOM 993 C C . MET A 1 128 ? -4.237 5.753 -17.551 1.00 74.81 128 MET A C 1
ATOM 995 O O . MET A 1 128 ? -4.461 6.287 -18.637 1.00 74.81 128 MET A O 1
ATOM 999 N N . ASP A 1 129 ? -4.999 4.769 -17.083 1.00 68.31 129 ASP A N 1
ATOM 1000 C CA . ASP A 1 129 ? -6.223 4.312 -17.739 1.00 68.31 129 ASP A CA 1
ATOM 1001 C C . ASP A 1 129 ? -7.468 5.093 -17.277 1.00 68.31 129 ASP A C 1
ATOM 1003 O O . ASP A 1 129 ? -8.534 4.958 -17.879 1.00 68.31 129 ASP A O 1
ATOM 1007 N N . GLY A 1 130 ? -7.324 5.982 -16.285 1.00 59.78 130 GLY A N 1
ATOM 1008 C CA . GLY A 1 130 ? -8.419 6.782 -15.737 1.00 59.78 130 GLY A CA 1
ATOM 1009 C C . GLY A 1 130 ? -9.480 5.956 -15.005 1.00 59.78 130 GLY A C 1
ATOM 1010 O O . GLY A 1 130 ? -10.630 6.387 -14.947 1.00 59.78 130 GLY A O 1
ATOM 1011 N N . MET A 1 131 ? -9.132 4.765 -14.504 1.00 61.19 131 MET A N 1
ATOM 1012 C CA . MET A 1 131 ? -10.082 3.860 -13.857 1.00 61.19 131 MET A CA 1
ATOM 1013 C C . MET A 1 131 ? -10.255 4.147 -12.359 1.00 61.19 131 MET A C 1
ATOM 1015 O O . MET A 1 131 ? -9.280 4.184 -11.614 1.00 61.19 131 MET A O 1
ATOM 1019 N N . TYR A 1 132 ? -11.516 4.250 -11.928 1.00 57.69 132 TYR A N 1
ATOM 1020 C CA . TYR A 1 132 ? -11.955 4.278 -10.529 1.00 57.69 132 TYR A CA 1
ATOM 1021 C C . TYR A 1 132 ? -12.453 2.875 -10.141 1.00 57.69 132 TYR A C 1
ATOM 1023 O O . TYR A 1 132 ? -13.176 2.261 -10.930 1.00 57.69 132 TYR A O 1
ATOM 1031 N N . ILE A 1 133 ? -12.067 2.371 -8.966 1.00 53.59 133 ILE A N 1
ATOM 1032 C CA . ILE A 1 133 ? -12.532 1.092 -8.390 1.00 53.59 133 ILE A CA 1
ATOM 1033 C C . ILE A 1 133 ? -13.342 1.356 -7.124 1.00 53.59 133 ILE A C 1
ATOM 1035 O O . ILE A 1 133 ? -13.143 2.434 -6.520 1.00 53.59 133 ILE A O 1
#

Organism: NCBI:txid182062

Radius of gyration: 15.49 Å; chains: 1; bounding box: 43×21×52 Å

Sequence (133 aa):
MALDQSGSKLALLTRTSSENFLRLYEAQNSKMSRSTSHTVTLMPSQVHGLPLEVSTAAFSPDGIYIAVARRDNRTHVYDSRYLDRLLYDFRHSGRSRASPGHDSYGVTQVEWTQSPLTNSLGLITGGMDGMYI

Foldseek 3Di:
DEAAPVSQKDWDWDDDQFWIKTWIFGCPDPPRRPDGQDIDIDPWDDFPNGTKDWQDKYAANVNQKMWTWTQQQWIWIAGNNYRPDTPDIDGDPAPQPDDPPDGFRHFNDKDWDADPVPRDIAIATQGRRRDGD

pLDDT: mean 80.81, std 12.46, range [48.06, 95.81]

InterPro domains:
  IPR001680 WD40 repeat [PF00400] (54-79)
  IPR015943 WD40/YVTN repeat-like-containing domain superfamily [G3DSA:2.130.10.10] (2-132)
  IPR036322 WD40-repeat-containing domain superfamily [SSF50978] (4-130)

Secondary structure (DSSP, 8-state):
-EE-TTS-EEEEEEE-SS-EEEEEEE-S-TTTTT-EEEEEEPPP-EETTEEP-EEEEEE-TTSSEEEEEETTSEEEEEETTT--SEEEEEE--SPP-SPTTPPP--EEEEEEEE-TTT--EEEEEEETT----